Protein AF-A0A2J7PM47-F1 (afdb_monomer_lite)

Organism: NCBI:txid105785

pLDDT: mean 72.27, std 11.93, range [50.72, 91.88]

Radius of gyration: 16.98 Å; chains: 1; bounding box: 34×23×51 Å

Foldseek 3Di:
DDKDKDFPQPDDCDDDDPDPVCNPPRPDRDWIKMWFFDDDPVGTDPQLIDIDTQDPDPDDRPPVPDPVVVVVSVPD

Structure (mmCIF, N/CA/C/O backbone):
data_AF-A0A2J7PM47-F1
#
_entry.id   AF-A0A2J7PM47-F1
#
loop_
_atom_site.group_PDB
_atom_site.id
_atom_site.type_symbol
_atom_site.label_atom_id
_atom_site.label_alt_id
_atom_site.label_comp_id
_atom_site.label_asym_id
_atom_site.label_entity_id
_atom_site.label_seq_id
_atom_site.pdbx_PDB_ins_code
_atom_site.Cartn_x
_atom_site.Cartn_y
_atom_site.Cartn_z
_atom_site.occupancy
_atom_site.B_iso_or_equiv
_atom_site.auth_seq_id
_atom_site.auth_comp_id
_atom_site.auth_asym_id
_atom_site.auth_atom_id
_atom_site.pdbx_PDB_model_num
ATOM 1 N N . MET A 1 1 ? -7.380 -9.512 4.972 1.00 75.81 1 MET A N 1
ATOM 2 C CA . MET A 1 1 ? -6.532 -8.450 4.398 1.00 75.81 1 MET A CA 1
ATOM 3 C C . MET A 1 1 ? -6.206 -8.869 2.986 1.00 75.81 1 MET A C 1
ATOM 5 O O . MET A 1 1 ? -5.854 -10.026 2.795 1.00 75.81 1 MET A O 1
ATOM 9 N N . GLU A 1 2 ? -6.320 -7.947 2.043 1.00 80.69 2 GLU A N 1
ATOM 10 C CA . GLU A 1 2 ? -5.873 -8.140 0.667 1.00 80.69 2 GLU A CA 1
ATOM 11 C C . GLU A 1 2 ? -4.961 -6.975 0.264 1.00 80.69 2 GLU A C 1
ATOM 13 O O . GLU A 1 2 ? -5.183 -5.833 0.683 1.00 80.69 2 GLU A O 1
ATOM 18 N N . GLU A 1 3 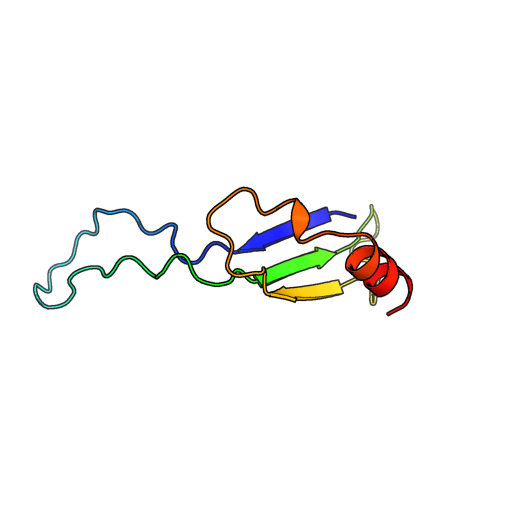? -3.922 -7.280 -0.513 1.00 77.38 3 GLU A N 1
ATOM 19 C CA . GLU A 1 3 ? -2.978 -6.314 -1.073 1.00 77.38 3 GLU A CA 1
ATOM 20 C C . GLU A 1 3 ? -3.110 -6.304 -2.598 1.00 77.38 3 GLU A C 1
ATOM 22 O O . GLU A 1 3 ? -3.069 -7.353 -3.243 1.00 77.38 3 GLU A O 1
ATOM 27 N N . ALA A 1 4 ? -3.22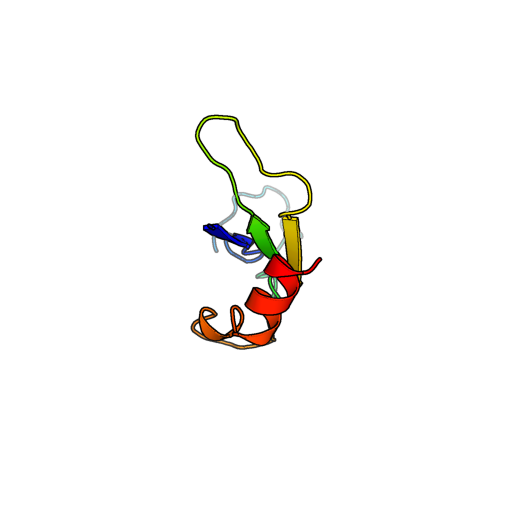0 -5.109 -3.178 1.00 81.06 4 ALA A N 1
ATOM 28 C CA . ALA A 1 4 ? -3.228 -4.910 -4.620 1.00 81.06 4 ALA A CA 1
ATOM 29 C C . ALA A 1 4 ? -2.270 -3.783 -5.028 1.00 81.06 4 ALA A C 1
ATOM 31 O O . ALA A 1 4 ? -2.116 -2.774 -4.334 1.00 81.06 4 ALA A O 1
ATOM 32 N N . TYR A 1 5 ? -1.656 -3.924 -6.202 1.00 73.31 5 TYR A N 1
ATOM 33 C CA . TYR A 1 5 ? -0.777 -2.914 -6.790 1.00 73.31 5 TYR A CA 1
ATOM 34 C C . TYR A 1 5 ? -1.295 -2.466 -8.154 1.00 73.31 5 TYR A C 1
ATOM 36 O O . TYR A 1 5 ? -1.763 -3.266 -8.964 1.00 73.31 5 TYR A O 1
ATOM 44 N N . ILE A 1 6 ? -1.161 -1.172 -8.446 1.00 73.00 6 ILE A N 1
ATOM 45 C CA . ILE A 1 6 ? -1.534 -0.617 -9.750 1.00 73.00 6 ILE A CA 1
ATOM 46 C C . ILE A 1 6 ? -0.278 -0.500 -10.615 1.00 73.00 6 ILE A C 1
ATOM 48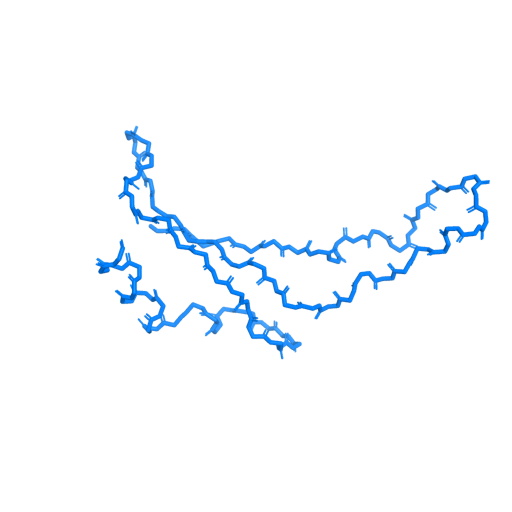 O O . ILE A 1 6 ? 0.676 0.198 -10.265 1.00 73.00 6 ILE A O 1
ATOM 52 N N . HIS A 1 7 ? -0.274 -1.183 -11.762 1.00 67.75 7 HIS A N 1
ATOM 53 C CA . HIS A 1 7 ? 0.816 -1.108 -12.730 1.00 67.75 7 HIS A CA 1
ATOM 54 C C . HIS A 1 7 ? 0.529 -0.075 -13.820 1.00 67.75 7 HIS A C 1
ATOM 56 O O . HIS A 1 7 ? -0.354 -0.275 -14.647 1.00 67.75 7 HIS A O 1
ATOM 62 N N . SER A 1 8 ? 1.320 0.997 -13.868 1.00 59.31 8 SER A N 1
ATOM 63 C CA . SER A 1 8 ? 1.170 2.059 -14.871 1.00 59.31 8 SER A CA 1
ATOM 64 C C . SER A 1 8 ? 1.728 1.708 -16.252 1.00 59.31 8 SER A C 1
ATOM 66 O O . SER A 1 8 ? 1.390 2.383 -17.217 1.00 59.31 8 SER A O 1
ATOM 68 N N . SER A 1 9 ? 2.583 0.685 -16.364 1.00 58.94 9 SER A N 1
ATOM 69 C CA . SER A 1 9 ? 3.283 0.346 -17.610 1.00 58.94 9 SER A CA 1
ATOM 70 C C . SER A 1 9 ? 2.851 -0.974 -18.239 1.00 58.94 9 SER A C 1
ATOM 72 O O . SER A 1 9 ? 3.571 -1.538 -19.060 1.00 58.94 9 SER A O 1
ATOM 74 N N . HIS A 1 10 ? 1.642 -1.457 -17.923 1.00 56.53 10 HIS A N 1
ATOM 75 C CA . HIS A 1 10 ? 0.998 -2.504 -18.725 1.00 56.53 10 HIS A CA 1
ATOM 76 C C . HIS A 1 10 ? 0.366 -1.901 -19.988 1.00 56.53 10 HIS A C 1
ATOM 78 O O . HIS A 1 10 ? -0.827 -2.016 -20.242 1.00 56.53 10 HIS A O 1
ATOM 84 N N . THR A 1 11 ? 1.183 -1.192 -20.755 1.00 54.38 11 THR A N 1
ATOM 85 C CA . THR A 1 11 ? 0.839 -0.690 -22.080 1.00 54.38 11 THR A CA 1
ATOM 86 C C . THR A 1 11 ? 1.367 -1.685 -23.099 1.00 54.38 11 THR A C 1
ATOM 88 O O . THR A 1 11 ? 2.530 -2.088 -23.025 1.00 54.38 11 THR A O 1
ATOM 91 N N . THR A 1 12 ? 0.520 -2.122 -24.028 1.00 54.69 12 THR A N 1
ATOM 92 C CA . THR A 1 12 ? 0.947 -2.995 -25.121 1.00 54.69 12 THR A CA 1
ATOM 93 C C . THR A 1 12 ? 2.021 -2.278 -25.945 1.00 54.69 12 THR A C 1
ATOM 95 O O . THR A 1 12 ? 1.875 -1.088 -26.216 1.00 54.69 12 THR A O 1
ATOM 98 N N . PRO A 1 13 ? 3.095 -2.966 -26.379 1.00 55.03 13 PRO A N 1
ATOM 99 C CA . PRO A 1 13 ? 4.099 -2.357 -27.258 1.00 55.03 13 PRO A CA 1
ATOM 100 C C . PRO A 1 13 ? 3.513 -1.968 -28.623 1.00 55.03 13 PRO A C 1
ATOM 102 O O . PRO A 1 13 ? 4.144 -1.249 -29.387 1.00 55.03 13 PRO A O 1
ATOM 105 N N . TYR A 1 14 ? 2.302 -2.444 -28.918 1.00 56.50 14 TYR A N 1
ATOM 106 C CA . TYR A 1 14 ? 1.537 -2.119 -30.104 1.00 56.50 14 TYR A CA 1
ATOM 107 C C . TYR A 1 14 ? 0.283 -1.350 -29.700 1.00 56.50 14 TYR A C 1
ATOM 109 O O . TYR A 1 14 ? -0.537 -1.848 -28.925 1.00 56.50 14 TYR A O 1
ATOM 117 N N . ALA A 1 15 ? 0.127 -0.158 -30.256 1.00 65.00 15 ALA A N 1
ATOM 118 C CA . ALA A 1 15 ? -1.109 0.602 -30.257 1.00 65.00 15 ALA A CA 1
ATOM 119 C C . ALA A 1 15 ? -1.437 0.934 -31.716 1.00 65.00 15 ALA A C 1
ATOM 121 O O . ALA A 1 15 ? -0.538 1.219 -32.502 1.00 65.00 15 ALA A O 1
ATOM 122 N N . TRP A 1 16 ? -2.711 0.855 -32.092 1.00 64.81 16 TRP A N 1
ATOM 123 C CA . TRP A 1 16 ? -3.160 1.328 -33.39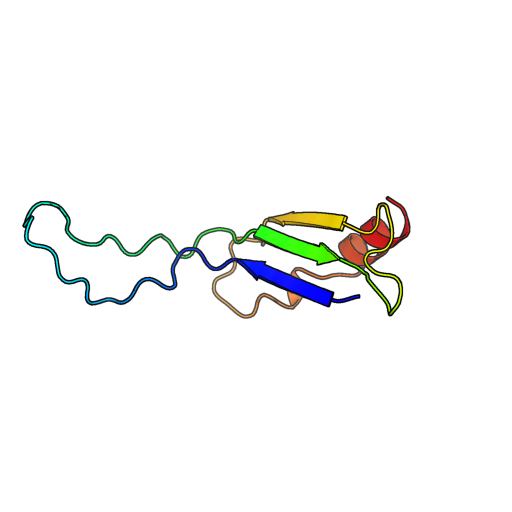9 1.00 64.81 16 TRP A CA 1
ATOM 124 C C . TRP A 1 16 ? -3.461 2.820 -33.251 1.00 64.81 16 TRP A C 1
ATOM 126 O O . TRP A 1 16 ? -4.361 3.184 -32.492 1.00 64.81 16 TRP A O 1
ATOM 136 N N . SER A 1 17 ? -2.689 3.681 -33.914 1.00 67.12 17 SER A N 1
ATOM 137 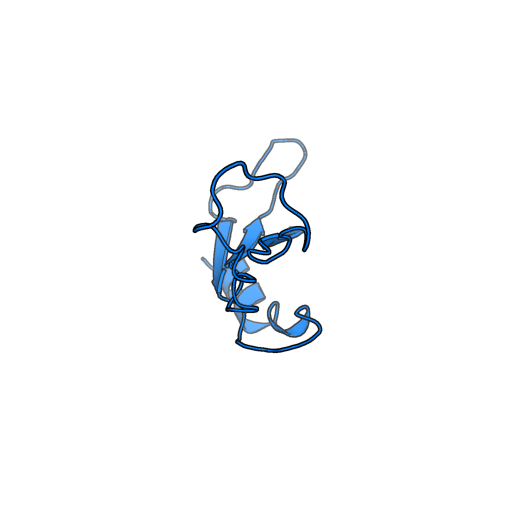C CA . SER A 1 17 ? -2.950 5.122 -33.947 1.00 67.12 17 SER A CA 1
ATOM 138 C C . SER A 1 17 ? -2.811 5.679 -35.357 1.00 67.12 17 SER A C 1
ATOM 140 O O . SER A 1 17 ? -1.845 5.384 -36.053 1.00 67.12 17 SER A O 1
ATOM 142 N N . ASP A 1 18 ? -3.744 6.553 -35.732 1.00 75.12 18 ASP A N 1
ATOM 143 C CA . ASP A 1 18 ? -3.723 7.283 -37.008 1.00 75.12 18 ASP A CA 1
ATOM 144 C C . ASP A 1 18 ? -2.812 8.531 -36.961 1.00 75.12 18 ASP A C 1
ATOM 146 O O . ASP A 1 18 ? -2.653 9.238 -37.954 1.00 75.12 18 ASP A O 1
ATOM 150 N N . ASP A 1 19 ? -2.222 8.819 -35.795 1.00 71.62 19 ASP A N 1
ATOM 151 C CA . ASP A 1 19 ? -1.371 9.981 -35.528 1.00 71.62 19 ASP A CA 1
ATOM 152 C C . ASP A 1 19 ? 0.098 9.541 -35.346 1.00 71.62 19 ASP A C 1
ATOM 154 O O . ASP A 1 19 ? 0.422 8.927 -34.325 1.00 71.62 19 ASP A O 1
ATOM 158 N N . PRO A 1 20 ? 0.997 9.855 -36.298 1.00 60.34 20 PRO A N 1
ATOM 159 C CA . PRO A 1 20 ? 2.407 9.466 -36.245 1.00 60.34 20 PRO A CA 1
ATOM 160 C C . PRO A 1 20 ? 3.224 10.237 -35.195 1.00 60.34 20 PRO A C 1
ATOM 162 O O . PRO A 1 20 ? 4.390 9.924 -34.991 1.00 60.34 20 PRO A O 1
ATOM 165 N N . SER A 1 21 ? 2.650 11.246 -34.525 1.00 64.00 21 SER A N 1
ATOM 166 C CA . SER A 1 21 ? 3.327 11.978 -33.442 1.00 64.00 21 SER A CA 1
ATOM 167 C C . SER A 1 21 ? 3.153 11.332 -32.063 1.00 64.00 21 SER A C 1
ATOM 169 O O . SER A 1 21 ? 3.819 11.724 -31.102 1.00 64.00 21 SER A O 1
ATOM 171 N N . ARG A 1 22 ? 2.269 10.332 -31.951 1.00 57.38 22 ARG A N 1
ATOM 172 C CA . ARG A 1 22 ? 1.998 9.591 -30.713 1.00 57.38 22 ARG A CA 1
ATOM 173 C C . ARG A 1 22 ? 2.789 8.291 -30.678 1.00 57.38 22 ARG A C 1
ATOM 175 O O . ARG A 1 22 ? 2.221 7.215 -30.507 1.00 57.38 22 ARG A O 1
ATOM 182 N N . ASP A 1 23 ? 4.107 8.405 -30.803 1.00 54.91 23 ASP A N 1
ATOM 183 C CA . ASP A 1 23 ? 4.995 7.303 -30.448 1.00 54.91 23 ASP A CA 1
ATOM 184 C C . ASP A 1 23 ? 4.748 6.942 -28.979 1.00 54.91 23 ASP A C 1
ATOM 186 O O . ASP A 1 23 ? 4.859 7.765 -28.064 1.00 54.91 23 ASP A O 1
ATOM 190 N N . TYR A 1 24 ? 4.305 5.706 -28.765 1.00 58.19 24 TYR A N 1
ATOM 191 C CA . TYR A 1 24 ? 3.850 5.216 -27.474 1.00 58.19 24 TYR A CA 1
ATOM 192 C C . TYR A 1 24 ? 5.061 5.055 -26.551 1.00 58.19 24 TYR A C 1
ATOM 194 O O . TYR A 1 24 ? 5.755 4.038 -26.564 1.00 58.19 24 TYR A O 1
ATOM 202 N N . PHE A 1 25 ? 5.355 6.085 -25.758 1.00 55.09 25 PHE A N 1
ATOM 203 C CA . PHE A 1 25 ? 6.406 6.005 -24.753 1.00 55.09 25 PHE A CA 1
ATOM 204 C C . PHE A 1 25 ? 6.077 4.869 -23.777 1.00 55.09 25 PHE A C 1
ATOM 206 O O . PHE A 1 25 ? 4.977 4.860 -23.212 1.00 55.09 25 PHE A O 1
ATOM 213 N N . PRO A 1 26 ? 7.000 3.927 -23.517 1.00 53.69 26 PRO A N 1
ATOM 214 C CA . PRO A 1 26 ? 6.825 3.006 -22.411 1.00 53.69 26 PRO A CA 1
ATOM 215 C C . PRO A 1 26 ? 6.757 3.850 -21.141 1.00 53.69 26 PRO A C 1
ATOM 217 O O . PRO A 1 26 ? 7.746 4.466 -20.735 1.00 53.69 26 PRO A O 1
ATOM 220 N N . VAL A 1 27 ? 5.569 3.915 -20.534 1.00 56.25 27 VAL A N 1
ATOM 221 C CA . VAL A 1 27 ? 5.379 4.554 -19.232 1.00 56.25 27 VAL A CA 1
ATOM 222 C C . VAL A 1 27 ? 6.430 3.942 -18.314 1.00 56.25 27 VAL A C 1
ATOM 224 O O . VAL A 1 27 ? 6.575 2.718 -18.262 1.00 56.25 27 VAL A O 1
ATOM 227 N N . SER A 1 28 ? 7.254 4.781 -17.687 1.00 54.28 28 SER A N 1
ATOM 228 C CA . SER A 1 28 ? 8.421 4.300 -16.951 1.00 54.28 28 SER A CA 1
ATOM 229 C C . SER A 1 28 ? 8.011 3.224 -15.938 1.00 54.28 28 SER A C 1
ATOM 231 O O . SER A 1 28 ? 6.904 3.249 -15.390 1.00 54.28 28 SER A O 1
ATOM 233 N N . LYS A 1 29 ? 8.907 2.264 -15.670 1.00 60.34 29 LYS A N 1
ATOM 234 C CA . LYS A 1 29 ? 8.779 1.293 -14.564 1.00 60.34 29 LYS A CA 1
ATOM 235 C C . LYS A 1 29 ? 8.964 2.012 -13.213 1.00 60.34 29 LYS A C 1
ATOM 237 O O . LYS A 1 29 ? 9.864 1.686 -12.446 1.00 60.34 29 LYS A O 1
ATOM 242 N N . GLY A 1 30 ? 8.189 3.070 -12.990 1.00 64.88 30 GLY A N 1
ATOM 243 C CA . GLY A 1 30 ? 8.251 3.946 -11.832 1.00 64.88 30 GLY A CA 1
ATOM 244 C C . GLY A 1 30 ? 7.593 3.337 -10.597 1.00 64.88 30 GLY A C 1
ATOM 245 O O . GLY A 1 30 ? 7.173 2.179 -10.588 1.00 64.88 30 GLY A O 1
ATOM 246 N N . GLN A 1 31 ? 7.512 4.142 -9.537 1.00 68.81 31 GLN A N 1
ATOM 247 C CA . GLN A 1 31 ? 6.859 3.750 -8.289 1.00 68.81 31 GLN A CA 1
ATOM 248 C C . GLN A 1 31 ? 5.384 3.417 -8.522 1.00 68.81 31 GLN A C 1
ATOM 250 O O . GLN A 1 31 ? 4.661 4.176 -9.170 1.00 68.81 31 GLN A O 1
ATOM 255 N N . ARG A 1 32 ? 4.932 2.309 -7.939 1.00 74.56 32 ARG A N 1
ATOM 256 C CA . ARG A 1 32 ? 3.553 1.829 -8.026 1.00 74.56 32 ARG A CA 1
ATOM 257 C C . ARG A 1 32 ? 2.778 2.260 -6.785 1.00 74.56 32 ARG A C 1
ATOM 259 O O . ARG A 1 32 ? 3.321 2.178 -5.685 1.00 74.56 32 ARG A O 1
ATOM 266 N N . PRO A 1 33 ? 1.522 2.702 -6.905 1.00 79.06 33 PRO A N 1
ATOM 267 C CA . PRO A 1 33 ? 0.630 2.761 -5.759 1.00 79.06 33 PRO A CA 1
ATOM 268 C C . PRO A 1 33 ? 0.336 1.333 -5.283 1.00 79.06 33 PRO A C 1
ATOM 270 O O . PRO A 1 33 ? -0.096 0.499 -6.083 1.00 79.06 33 PRO A O 1
ATOM 273 N N . ILE A 1 34 ? 0.557 1.082 -3.997 1.00 82.06 34 ILE A N 1
ATOM 274 C CA . ILE A 1 34 ? 0.108 -0.115 -3.288 1.00 82.06 34 ILE A CA 1
ATOM 275 C C . ILE A 1 34 ? -1.105 0.287 -2.454 1.00 82.06 34 ILE A C 1
ATOM 277 O O . ILE A 1 34 ? -1.100 1.340 -1.804 1.00 82.06 34 ILE A O 1
ATOM 281 N N . VAL A 1 35 ? -2.147 -0.535 -2.522 1.00 84.31 35 VAL A N 1
ATOM 282 C CA . VAL A 1 35 ? -3.400 -0.369 -1.792 1.00 84.31 35 VAL A CA 1
ATOM 283 C C . VAL A 1 35 ? -3.637 -1.614 -0.949 1.00 84.31 35 VAL A C 1
ATOM 285 O O . VAL A 1 35 ? -3.552 -2.735 -1.448 1.00 84.31 35 VAL A O 1
ATOM 288 N N . ILE A 1 36 ? -3.966 -1.397 0.320 1.00 85.75 36 ILE A N 1
ATOM 289 C CA . ILE A 1 36 ? -4.357 -2.440 1.265 1.00 85.75 36 ILE A CA 1
ATOM 290 C C . ILE A 1 36 ? -5.769 -2.138 1.735 1.00 85.75 36 ILE A C 1
ATOM 292 O O . ILE A 1 36 ? -6.081 -0.995 2.081 1.00 85.75 36 ILE A O 1
ATOM 296 N N . HIS A 1 37 ? -6.603 -3.175 1.764 1.00 88.19 37 HIS A N 1
ATOM 297 C CA . HIS A 1 37 ? -7.929 -3.105 2.359 1.00 88.19 37 HIS A CA 1
ATOM 298 C C . HIS A 1 37 ? -8.241 -4.374 3.163 1.00 88.19 37 HIS A C 1
ATOM 300 O O . HIS A 1 37 ? -7.697 -5.457 2.922 1.00 88.19 37 HIS A O 1
ATOM 306 N N . ALA A 1 38 ? -9.174 -4.268 4.108 1.00 88.06 38 ALA A N 1
ATOM 307 C CA . ALA A 1 38 ? -9.931 -5.424 4.583 1.00 88.06 38 ALA A CA 1
ATOM 308 C C . ALA A 1 38 ? -11.428 -5.269 4.336 1.00 88.06 38 ALA A C 1
ATOM 310 O O . ALA A 1 38 ? -12.000 -4.191 4.498 1.00 88.06 38 ALA A O 1
ATOM 311 N N . GLY A 1 39 ? -12.050 -6.381 3.970 1.00 87.94 39 GLY A N 1
ATOM 312 C CA . GLY A 1 39 ? -13.489 -6.551 3.903 1.00 87.94 39 GLY A CA 1
ATOM 313 C C . GLY A 1 39 ? -13.857 -7.967 4.328 1.00 87.94 39 GLY A C 1
ATOM 314 O O . GLY A 1 39 ? -12.992 -8.843 4.412 1.00 87.94 39 GLY A O 1
ATOM 315 N N . GLY A 1 40 ? -15.133 -8.163 4.620 1.00 86.31 40 GLY A N 1
ATOM 316 C CA . GLY A 1 40 ? -15.741 -9.465 4.866 1.00 86.31 40 GLY A CA 1
ATOM 317 C C . GLY A 1 40 ? -17.141 -9.506 4.263 1.00 86.31 40 GLY A C 1
ATOM 318 O O . GLY A 1 40 ? -17.502 -8.644 3.463 1.00 86.31 40 GLY A O 1
ATOM 319 N N . ASP A 1 41 ? -17.959 -10.461 4.690 1.00 90.38 41 ASP A N 1
ATOM 320 C CA . ASP A 1 41 ? -19.294 -10.693 4.115 1.00 90.38 41 ASP A CA 1
ATOM 321 C C . ASP A 1 41 ? -20.257 -9.499 4.261 1.00 90.38 41 ASP A C 1
ATOM 323 O O . ASP A 1 41 ? -21.274 -9.427 3.579 1.00 90.38 41 ASP A O 1
ATOM 327 N N . GLN A 1 42 ? -19.947 -8.556 5.155 1.00 91.88 42 GLN A N 1
ATOM 328 C CA . GLN A 1 42 ? -20.712 -7.324 5.386 1.00 91.88 42 GLN A CA 1
ATOM 329 C C . GLN A 1 42 ? -20.114 -6.097 4.671 1.00 91.88 42 GLN A C 1
ATOM 331 O O . GLN A 1 42 ? -20.521 -4.966 4.931 1.00 91.88 42 GLN A O 1
ATOM 336 N N . GLY A 1 43 ? -19.148 -6.306 3.774 1.00 90.00 43 GLY A N 1
ATOM 337 C CA . GLY A 1 43 ? -18.464 -5.251 3.034 1.00 90.00 43 GLY A CA 1
ATOM 338 C C . GLY A 1 43 ? -17.132 -4.831 3.656 1.00 90.00 43 GLY A C 1
ATOM 339 O O . GLY A 1 43 ? -16.484 -5.583 4.388 1.00 90.00 43 GLY A O 1
ATOM 340 N N . PHE A 1 44 ? -16.689 -3.627 3.303 1.00 87.94 44 PHE A N 1
ATOM 341 C CA . PHE A 1 44 ? -15.395 -3.090 3.709 1.00 87.94 44 PHE A CA 1
ATOM 342 C C . PHE A 1 44 ? -15.379 -2.644 5.172 1.00 87.94 44 PHE A C 1
ATOM 344 O O . PHE A 1 44 ? -16.307 -1.991 5.645 1.00 87.94 44 PHE A O 1
ATOM 351 N N . ILE A 1 45 ? -14.287 -2.957 5.873 1.00 87.62 45 ILE A N 1
ATOM 352 C CA . ILE A 1 45 ? -14.065 -2.494 7.244 1.00 87.62 45 ILE A CA 1
ATOM 353 C C . ILE A 1 45 ? -13.698 -1.001 7.188 1.00 87.62 45 ILE A C 1
ATOM 355 O O . ILE A 1 45 ? -12.738 -0.646 6.494 1.00 87.62 45 ILE A O 1
ATOM 359 N N . PRO A 1 46 ? -14.425 -0.115 7.895 1.00 86.06 46 PRO A N 1
ATOM 360 C CA . PRO A 1 46 ? -14.070 1.298 7.979 1.00 86.06 46 PRO A CA 1
ATOM 361 C C . PRO A 1 46 ? -12.641 1.492 8.499 1.00 86.06 46 PRO A C 1
ATOM 363 O O . PRO A 1 46 ? -12.199 0.756 9.375 1.00 86.06 46 PRO A O 1
ATOM 366 N N . ASN A 1 47 ? -11.933 2.487 7.964 1.00 83.69 47 ASN A N 1
ATOM 367 C CA . ASN A 1 47 ? -10.538 2.832 8.289 1.00 83.69 47 ASN A CA 1
ATOM 368 C C . ASN A 1 47 ? -9.480 1.769 7.941 1.00 83.69 47 ASN A C 1
ATOM 370 O O . ASN A 1 47 ? -8.300 2.059 8.008 1.00 83.69 47 ASN A O 1
ATOM 374 N N . ALA A 1 48 ? -9.853 0.593 7.433 1.00 84.94 48 ALA A N 1
ATOM 375 C CA . ALA A 1 48 ? -8.886 -0.426 7.020 1.00 84.94 48 ALA A CA 1
ATOM 376 C C . ALA A 1 48 ? -8.234 -0.155 5.646 1.00 84.94 48 ALA A C 1
ATOM 378 O O . ALA A 1 48 ? -7.678 -1.078 5.048 1.00 84.94 48 ALA A O 1
ATOM 379 N N . TYR A 1 49 ? -8.346 1.064 5.110 1.00 85.56 49 TYR A N 1
ATOM 380 C CA . TYR A 1 49 ? -7.769 1.456 3.825 1.00 85.56 49 TYR A CA 1
ATOM 381 C C . TYR A 1 49 ? -6.432 2.156 4.038 1.00 85.56 49 TYR A C 1
ATOM 383 O O . TYR A 1 49 ? -6.370 3.238 4.619 1.00 85.56 49 TYR A O 1
ATOM 391 N N . VAL A 1 50 ? -5.371 1.586 3.474 1.00 83.88 50 VAL A N 1
ATOM 392 C CA . VAL A 1 50 ? -4.040 2.198 3.481 1.00 83.88 50 VAL A CA 1
ATOM 393 C C . VAL A 1 50 ? -3.489 2.240 2.063 1.00 83.88 50 VAL A C 1
ATOM 395 O O . VAL A 1 50 ? -3.618 1.292 1.290 1.00 83.88 50 VAL A O 1
ATOM 398 N N . ARG A 1 51 ? -2.844 3.359 1.719 1.00 82.88 51 ARG A N 1
ATOM 399 C CA . ARG A 1 51 ? -2.177 3.565 0.432 1.00 82.88 51 ARG A CA 1
ATOM 400 C C . ARG A 1 51 ? -0.768 4.097 0.641 1.00 82.88 51 ARG A C 1
ATOM 402 O O . ARG A 1 51 ? -0.579 5.121 1.296 1.00 82.88 51 ARG A O 1
ATOM 409 N N . PHE A 1 52 ? 0.207 3.481 -0.016 1.00 82.00 52 PHE A N 1
ATOM 410 C CA . PHE A 1 52 ? 1.584 3.974 -0.075 1.00 82.00 52 PHE A CA 1
ATOM 411 C C . PHE A 1 52 ? 2.193 3.745 -1.461 1.00 82.00 52 PHE A C 1
ATOM 413 O O . PHE A 1 52 ? 1.576 3.148 -2.341 1.00 82.00 52 PHE A O 1
ATOM 420 N N . LYS A 1 53 ? 3.375 4.316 -1.701 1.00 79.69 53 LYS A N 1
ATOM 421 C CA . LYS A 1 53 ? 4.118 4.118 -2.950 1.00 79.69 53 LYS A CA 1
ATOM 422 C C . LYS A 1 53 ? 5.164 3.031 -2.743 1.00 79.69 53 LYS A C 1
ATOM 424 O O . LYS A 1 53 ? 5.869 3.062 -1.738 1.00 79.69 53 LYS A O 1
ATOM 429 N N . SER A 1 54 ? 5.289 2.139 -3.717 1.00 74.69 54 SER A N 1
ATOM 430 C CA . SER A 1 54 ? 6.350 1.143 -3.778 1.00 74.69 54 SER A CA 1
ATOM 431 C C . SER A 1 54 ? 7.717 1.831 -3.801 1.00 74.69 54 SER A C 1
ATOM 433 O O . SER A 1 54 ? 7.880 2.944 -4.335 1.00 74.69 54 SER A O 1
ATOM 435 N N . HIS A 1 55 ? 8.734 1.162 -3.269 1.00 70.81 55 HIS A N 1
ATOM 436 C CA . HIS A 1 55 ? 10.101 1.624 -3.477 1.00 70.81 55 HIS A CA 1
ATOM 437 C C . HIS A 1 55 ? 10.451 1.485 -4.972 1.00 70.81 55 HIS A C 1
ATOM 439 O O . HIS A 1 55 ? 9.870 0.664 -5.691 1.00 70.81 55 HIS A O 1
ATOM 445 N N . GLN A 1 56 ? 11.369 2.316 -5.483 1.00 59.16 56 GLN A N 1
ATOM 446 C CA . GLN A 1 56 ? 11.892 2.142 -6.844 1.00 59.16 56 GLN A CA 1
ATOM 447 C C . GLN A 1 56 ? 12.791 0.899 -6.869 1.00 59.16 56 GLN A C 1
ATOM 449 O O . GLN A 1 56 ? 14.011 0.995 -6.770 1.00 59.16 56 GLN A O 1
ATOM 454 N N . LYS A 1 57 ? 12.181 -0.284 -6.943 1.00 56.34 57 LYS A N 1
ATOM 455 C CA . LYS A 1 57 ? 12.875 -1.552 -7.149 1.00 56.34 57 LYS A CA 1
ATOM 456 C C . LYS A 1 57 ? 12.449 -2.145 -8.485 1.00 56.34 57 LYS A C 1
ATOM 458 O O . LYS A 1 57 ? 11.268 -2.217 -8.823 1.00 56.34 57 LYS A O 1
ATOM 463 N N . THR A 1 58 ? 13.435 -2.563 -9.264 1.00 50.72 58 THR A N 1
ATOM 464 C CA . THR A 1 58 ? 13.247 -3.375 -10.463 1.00 50.72 58 THR A CA 1
ATOM 465 C C . THR A 1 58 ? 13.210 -4.841 -10.027 1.00 50.72 58 THR A C 1
ATOM 467 O O . THR A 1 58 ? 14.251 -5.489 -9.994 1.00 50.72 58 THR A O 1
ATOM 470 N N . GLY A 1 59 ? 12.055 -5.357 -9.602 1.00 59.44 59 GLY A N 1
ATOM 471 C CA . GLY A 1 59 ? 11.964 -6.738 -9.114 1.00 59.44 59 GLY A CA 1
ATOM 472 C C . GLY A 1 59 ? 10.659 -7.052 -8.394 1.00 59.44 59 GLY A C 1
ATOM 473 O O . GLY A 1 59 ? 9.714 -6.274 -8.469 1.00 59.44 59 GLY A O 1
ATOM 474 N N . ASP A 1 60 ? 10.624 -8.200 -7.721 1.00 56.66 60 ASP A N 1
ATOM 475 C CA . ASP A 1 60 ? 9.488 -8.648 -6.920 1.00 56.66 60 ASP A CA 1
ATOM 476 C C . ASP A 1 60 ? 9.154 -7.640 -5.796 1.00 56.66 60 ASP A C 1
ATOM 478 O O . ASP A 1 60 ? 10.010 -7.285 -4.983 1.00 56.66 60 ASP A O 1
ATOM 482 N N . TYR A 1 61 ? 7.913 -7.143 -5.790 1.00 60.06 61 TYR A N 1
ATOM 483 C CA . TYR A 1 61 ? 7.437 -6.058 -4.922 1.00 60.06 61 TYR A CA 1
ATOM 484 C C . TYR A 1 61 ? 6.872 -6.549 -3.586 1.00 60.06 61 TYR A C 1
ATOM 486 O O . TYR A 1 61 ? 6.517 -5.724 -2.748 1.00 60.06 61 TYR A O 1
ATOM 494 N N . HIS A 1 62 ? 6.848 -7.865 -3.345 1.00 66.50 62 HIS A N 1
ATOM 495 C CA . HIS A 1 62 ? 6.319 -8.447 -2.105 1.00 66.50 62 HIS A CA 1
ATOM 496 C C . HIS A 1 62 ? 7.065 -7.948 -0.850 1.00 66.50 62 HIS A C 1
ATOM 498 O O . HIS A 1 62 ? 6.542 -8.034 0.254 1.00 66.50 62 HIS A O 1
ATOM 504 N N . SER A 1 63 ? 8.271 -7.376 -0.993 1.00 66.25 63 SER A N 1
ATOM 505 C CA . SER A 1 63 ? 9.009 -6.777 0.129 1.00 66.25 63 SER A CA 1
ATOM 506 C C . SER A 1 63 ? 8.457 -5.433 0.619 1.00 66.25 63 SER A C 1
ATOM 508 O O . SER A 1 63 ? 8.863 -4.967 1.686 1.00 66.25 63 SER A O 1
ATOM 510 N N . ASP A 1 64 ? 7.605 -4.770 -0.170 1.00 72.56 64 ASP A N 1
ATOM 511 C CA . ASP A 1 64 ? 7.071 -3.454 0.193 1.00 72.56 64 ASP A CA 1
ATOM 512 C C . ASP A 1 64 ? 5.936 -3.566 1.222 1.00 72.56 64 ASP A C 1
ATOM 514 O O . ASP A 1 64 ? 5.770 -2.659 2.041 1.00 72.56 64 ASP A O 1
ATOM 518 N N . MET A 1 65 ? 5.236 -4.702 1.281 1.00 74.50 65 MET A N 1
ATOM 519 C CA . MET A 1 65 ? 4.408 -5.056 2.429 1.00 74.50 65 MET A CA 1
ATOM 520 C C . MET A 1 65 ? 5.274 -5.714 3.508 1.00 74.50 65 MET A C 1
ATOM 522 O O . MET A 1 65 ? 5.608 -6.894 3.459 1.00 74.50 65 MET A O 1
ATOM 526 N N . ASN A 1 66 ? 5.684 -4.911 4.486 1.00 79.69 66 ASN A N 1
ATOM 527 C CA . ASN A 1 66 ? 6.543 -5.325 5.592 1.00 79.69 66 ASN A CA 1
ATOM 528 C C . ASN A 1 66 ? 5.850 -5.114 6.944 1.00 79.69 66 ASN A C 1
ATOM 530 O O . ASN A 1 66 ? 4.777 -4.514 7.021 1.00 79.69 66 ASN A O 1
ATOM 534 N N . TYR A 1 67 ? 6.486 -5.588 8.019 1.00 81.38 67 TYR A N 1
ATOM 535 C CA . TYR A 1 67 ? 5.969 -5.468 9.385 1.00 81.38 67 TYR A CA 1
ATOM 536 C C . TYR A 1 67 ? 5.538 -4.035 9.738 1.00 81.38 67 TYR A C 1
ATOM 538 O O . TYR A 1 67 ? 4.465 -3.847 10.298 1.00 81.38 67 TYR A O 1
ATOM 546 N N . THR A 1 68 ? 6.324 -3.024 9.359 1.00 82.94 68 THR A N 1
ATOM 547 C CA . THR A 1 68 ? 6.021 -1.615 9.645 1.0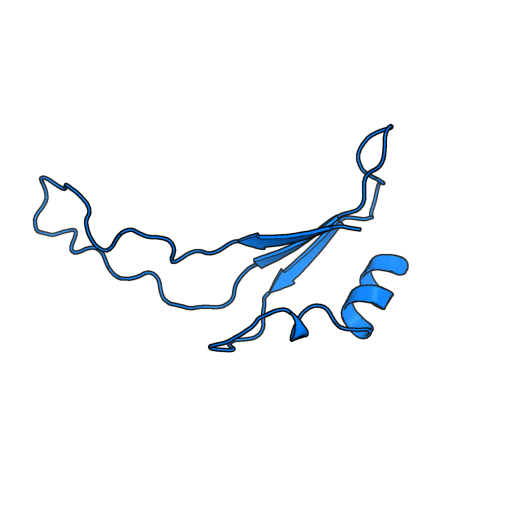0 82.94 68 THR A CA 1
ATOM 548 C C . THR A 1 68 ? 4.735 -1.161 8.957 1.00 82.94 68 THR A C 1
ATOM 550 O O . THR A 1 68 ? 3.897 -0.511 9.578 1.00 82.94 68 THR A O 1
ATOM 553 N N . ASN A 1 69 ? 4.544 -1.526 7.686 1.00 78.69 69 ASN A N 1
ATOM 554 C CA . ASN A 1 69 ? 3.328 -1.190 6.939 1.00 78.69 69 ASN A CA 1
ATOM 555 C C . ASN A 1 69 ? 2.105 -1.975 7.442 1.00 78.69 69 ASN A C 1
ATOM 557 O O . ASN A 1 69 ? 1.008 -1.422 7.500 1.00 78.69 69 ASN A O 1
ATOM 561 N N . TYR A 1 70 ? 2.299 -3.225 7.870 1.00 81.62 70 TYR A N 1
ATOM 562 C CA . TYR A 1 70 ? 1.256 -4.039 8.496 1.00 81.62 70 TYR A CA 1
ATOM 563 C C . TYR A 1 70 ? 0.813 -3.478 9.855 1.00 81.62 70 TYR A C 1
ATOM 565 O O . TYR A 1 70 ? -0.379 -3.351 10.120 1.00 81.62 70 TYR A O 1
ATOM 573 N N . GLU A 1 71 ? 1.764 -3.103 10.711 1.00 84.25 71 GLU A N 1
ATOM 574 C CA . GLU A 1 71 ? 1.482 -2.490 12.009 1.00 84.25 71 GLU A CA 1
ATOM 575 C C . GLU A 1 71 ? 0.773 -1.144 11.847 1.00 84.25 71 GLU A C 1
ATOM 577 O O . GLU A 1 71 ? -0.181 -0.864 12.571 1.00 84.25 71 GLU A O 1
ATOM 582 N N . LYS A 1 72 ? 1.199 -0.342 10.865 1.00 80.69 72 LYS A N 1
ATOM 583 C CA . LYS A 1 72 ? 0.524 0.903 10.505 1.00 80.69 72 LYS A CA 1
ATOM 584 C C . LYS A 1 72 ? -0.935 0.652 10.122 1.00 80.69 72 LYS A C 1
ATOM 586 O O . LYS A 1 72 ? -1.814 1.295 10.673 1.00 80.69 72 LYS A O 1
ATOM 591 N N . TRP A 1 73 ? -1.188 -0.328 9.256 1.00 81.69 73 TRP A N 1
ATOM 592 C CA . TRP A 1 73 ? -2.541 -0.717 8.847 1.00 81.69 73 TRP A CA 1
ATOM 593 C C . TRP A 1 73 ? -3.427 -1.231 9.994 1.00 81.69 73 TRP A C 1
ATOM 595 O O . TRP A 1 73 ? -4.641 -1.081 9.943 1.00 81.69 73 TRP A O 1
ATOM 605 N N . LEU A 1 74 ? -2.850 -1.840 11.032 1.00 80.00 74 LEU A N 1
ATOM 606 C CA . LEU A 1 74 ? -3.615 -2.268 12.209 1.00 80.00 74 LEU A CA 1
ATOM 607 C C . LEU A 1 74 ? -3.975 -1.121 13.161 1.00 80.00 74 LEU A C 1
ATOM 609 O O . LEU A 1 74 ? -4.895 -1.275 13.966 1.00 80.00 74 LEU A O 1
ATOM 613 N N . LYS A 1 75 ? -3.198 -0.035 13.153 1.00 78.75 75 LYS A N 1
ATOM 614 C CA . LYS A 1 75 ? -3.268 1.032 14.161 1.00 78.75 75 LYS A CA 1
ATOM 615 C C . LYS A 1 75 ? -3.913 2.319 13.656 1.00 78.75 75 LYS A C 1
ATOM 617 O O . LYS A 1 75 ? -4.432 3.068 14.481 1.00 78.75 75 LYS A O 1
ATOM 622 N N . GLU A 1 76 ? -3.823 2.587 12.358 1.00 66.19 76 GLU A N 1
ATOM 623 C CA . GLU A 1 76 ? -4.373 3.768 11.676 1.00 66.19 76 GLU A CA 1
ATOM 624 C C . GLU A 1 76 ? -5.606 3.395 10.852 1.00 66.19 76 GLU A C 1
ATOM 626 O O . GLU A 1 76 ? -6.586 4.175 10.903 1.00 66.19 76 GLU A O 1
#

Secondary structure (DSSP, 8-state):
-EEEE--TT---S----S-TT-------S-PPEEEEE-EETTEEPTT--EEEEPPS-SS-GGGSS-HHHHHHHHH-

Sequence (76 aa):
MEEAYIHSSHTTPYAWSDDPSRDYFPVSKGQRPIVIHAGGDQGFIPNAYVRFKSHQKTGDYHSDMNYTNYEKWLKE